Protein AF-A0A0D0AU61-F1 (afdb_monomer_lite)

Sequence (84 aa):
MYPNTTVPDPVAFYFKRWDADPLFRGSYSNWRPSFLPGYSENLRATGKKYNAGFLHGAYFEGLNAGEDIAKCVKDPGCTGRQAI

pLDDT: mean 81.2, std 12.47, range [38.69, 96.94]

InterPro domains:
  IPR036188 FAD/NAD(P)-binding domain superfamily [G3DSA:3.50.50.60] (37-68)

Secondary structure (DSSP, 8-state):
--TT--PPPPS------TTT-TT-SSS-----TT--HHHHHHHHHTT----SS-HHHHHHHHHHHHHHHHHHHHSS--------

Structure (mmCIF, N/CA/C/O backbone):
data_AF-A0A0D0AU61-F1
#
_entry.id   AF-A0A0D0AU61-F1
#
loop_
_atom_site.group_PDB
_atom_site.id
_atom_site.type_symbol
_atom_site.label_atom_id
_atom_site.label_alt_id
_atom_site.label_comp_id
_atom_site.label_asym_id
_atom_site.label_entity_id
_atom_site.label_seq_id
_atom_site.pdbx_PDB_ins_code
_atom_site.Cartn_x
_atom_site.Cartn_y
_atom_site.Cartn_z
_atom_site.occupancy
_atom_site.B_iso_or_equiv
_atom_site.auth_seq_id
_atom_site.auth_comp_id
_atom_site.auth_asym_id
_atom_site.auth_atom_id
_atom_site.pdbx_PDB_model_num
ATOM 1 N N . MET A 1 1 ? -21.303 8.073 24.052 1.00 86.81 1 MET A N 1
ATOM 2 C CA . MET A 1 1 ? -21.426 8.669 22.701 1.00 86.81 1 MET A CA 1
ATOM 3 C 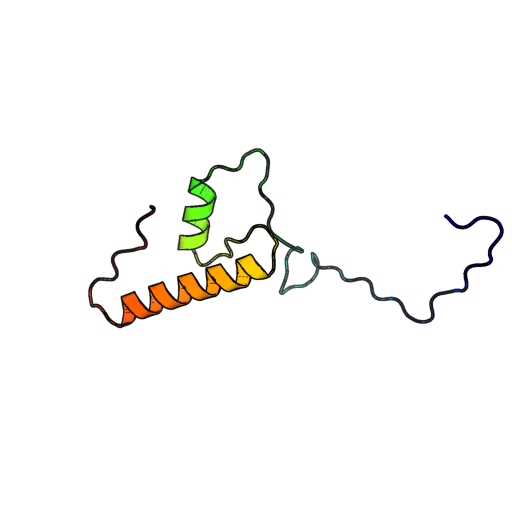C . MET A 1 1 ? -22.879 8.983 22.349 1.00 86.81 1 MET A C 1
ATOM 5 O O . MET A 1 1 ? -23.101 10.034 21.773 1.00 86.81 1 MET A O 1
ATOM 9 N N . TYR A 1 2 ? -23.855 8.160 22.763 1.00 92.19 2 TYR A N 1
ATOM 10 C CA . TYR A 1 2 ? -25.290 8.438 22.594 1.00 92.19 2 TYR A CA 1
ATOM 11 C C . TYR A 1 2 ? -26.018 8.395 23.950 1.00 92.19 2 TYR A C 1
ATOM 13 O O . TYR A 1 2 ? -26.236 7.302 24.471 1.00 92.19 2 TYR A O 1
ATOM 21 N N . PRO A 1 3 ? -26.326 9.543 24.582 1.00 90.38 3 PRO A N 1
ATOM 22 C CA . PRO A 1 3 ? -27.101 9.562 25.821 1.00 90.38 3 PRO A CA 1
ATOM 23 C C . PRO A 1 3 ? -28.587 9.264 25.556 1.00 90.38 3 PRO A C 1
ATOM 25 O O . PRO A 1 3 ? -29.113 9.595 24.496 1.00 90.38 3 PRO A O 1
ATOM 28 N N . ASN A 1 4 ? -29.264 8.646 26.530 1.00 92.38 4 ASN A N 1
ATOM 29 C CA . ASN A 1 4 ? -30.701 8.319 26.501 1.00 92.38 4 ASN A CA 1
ATOM 30 C C . ASN A 1 4 ? -31.162 7.441 25.319 1.00 92.38 4 ASN A C 1
ATOM 32 O O . ASN A 1 4 ? -32.328 7.481 24.940 1.00 92.38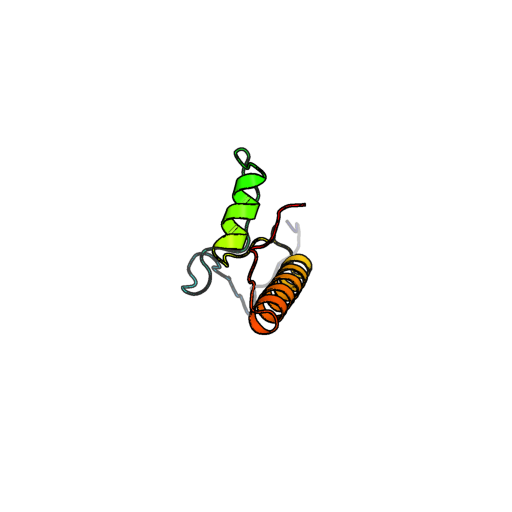 4 ASN A O 1
ATOM 36 N N . THR A 1 5 ? -30.263 6.645 24.731 1.00 94.25 5 THR A N 1
ATOM 37 C CA . THR A 1 5 ? -30.588 5.701 23.650 1.00 94.25 5 THR A CA 1
ATOM 38 C C . THR A 1 5 ? -30.005 4.329 23.969 1.00 94.25 5 THR A C 1
ATOM 40 O O . THR A 1 5 ? -28.810 4.220 24.246 1.00 94.25 5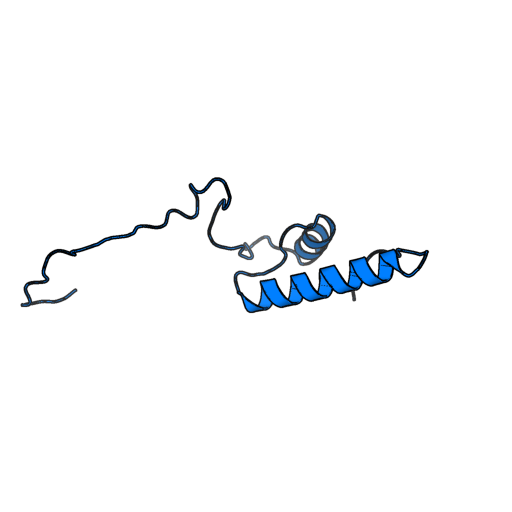 THR A O 1
ATOM 43 N N . THR A 1 6 ? -30.823 3.277 23.903 1.00 93.56 6 THR A N 1
ATOM 44 C CA . THR A 1 6 ? -30.340 1.892 23.997 1.00 93.56 6 THR A CA 1
ATOM 45 C C . THR A 1 6 ? -29.773 1.479 22.643 1.00 93.56 6 THR A C 1
ATOM 47 O O . THR A 1 6 ? -30.520 1.309 21.681 1.00 93.56 6 THR A O 1
ATOM 50 N N . VAL A 1 7 ? -28.450 1.349 22.552 1.00 93.00 7 VAL A N 1
ATOM 51 C CA . VAL A 1 7 ? -27.778 0.855 21.342 1.00 93.00 7 VAL A CA 1
ATOM 52 C C . VAL A 1 7 ? -27.833 -0.678 21.354 1.00 93.00 7 VAL A C 1
ATOM 54 O O . VAL A 1 7 ? -27.378 -1.264 22.335 1.00 93.00 7 VAL A O 1
ATOM 57 N N . PRO A 1 8 ? -28.401 -1.331 20.322 1.00 94.31 8 PRO A N 1
ATOM 58 C CA . PRO A 1 8 ? -28.490 -2.787 20.267 1.00 94.31 8 PRO A CA 1
ATOM 59 C C . PRO A 1 8 ? -27.126 -3.433 19.993 1.00 94.31 8 PRO A C 1
ATOM 61 O O . PRO A 1 8 ? -26.235 -2.807 19.412 1.00 94.31 8 PRO A O 1
ATOM 64 N N . ASP A 1 9 ? -26.993 -4.708 20.360 1.00 94.81 9 ASP A N 1
ATOM 65 C CA . ASP A 1 9 ? -25.779 -5.481 20.102 1.00 94.81 9 ASP A CA 1
ATOM 66 C C . ASP A 1 9 ? -25.570 -5.725 18.593 1.00 94.81 9 ASP A C 1
ATOM 68 O O . ASP A 1 9 ? -26.533 -5.974 17.856 1.00 94.81 9 ASP A O 1
ATOM 72 N N . PRO A 1 10 ? -24.320 -5.665 18.096 1.00 94.44 10 PRO A N 1
ATOM 73 C CA . PRO A 1 10 ? -24.033 -5.869 16.683 1.00 94.44 10 PRO A CA 1
ATOM 74 C C . PRO A 1 10 ? -24.290 -7.324 16.265 1.00 94.44 10 PRO A C 1
ATOM 76 O O . PRO A 1 10 ? -23.751 -8.256 16.854 1.00 94.44 10 PRO A O 1
ATOM 79 N N . VAL A 1 11 ? -25.047 -7.518 15.180 1.00 96.94 11 VAL A N 1
ATOM 80 C CA . VAL A 1 11 ? -25.327 -8.851 14.602 1.00 96.94 11 VAL A CA 1
ATOM 81 C C . VAL A 1 11 ? -24.122 -9.470 13.887 1.00 96.94 11 VAL A C 1
ATOM 83 O O . VAL A 1 11 ? -24.048 -10.684 13.719 1.00 96.94 11 VAL A O 1
ATOM 86 N N . ALA A 1 12 ? -23.176 -8.637 13.452 1.00 95.75 12 ALA A N 1
ATOM 87 C CA . ALA A 1 12 ? -21.932 -9.053 12.828 1.00 95.75 12 ALA A CA 1
ATOM 88 C C . ALA A 1 12 ? -20.845 -8.012 13.097 1.00 95.75 12 ALA A C 1
ATOM 90 O O . ALA A 1 12 ? -21.093 -6.805 13.072 1.00 95.75 12 ALA A O 1
ATOM 91 N N . PHE A 1 13 ? -19.627 -8.489 13.323 1.00 95.19 13 PHE A N 1
ATOM 92 C CA . PHE A 1 13 ? -18.467 -7.651 13.579 1.00 95.19 13 PHE A CA 1
ATOM 93 C C . PHE A 1 13 ? -17.249 -8.237 12.873 1.00 95.19 13 PHE A C 1
ATOM 95 O O . PHE A 1 13 ? -16.975 -9.433 12.974 1.00 95.19 13 PHE A O 1
ATOM 102 N N . TYR A 1 14 ? -16.505 -7.385 12.169 1.00 94.38 14 TYR A N 1
ATOM 103 C CA . TYR A 1 14 ? -15.251 -7.761 11.532 1.00 94.38 14 TYR A CA 1
ATOM 104 C C . TYR A 1 14 ? -14.150 -6.785 11.925 1.00 94.38 14 TYR A C 1
ATOM 106 O O . TYR A 1 14 ? -14.239 -5.584 11.673 1.00 94.38 14 TYR A O 1
ATOM 114 N N . PHE A 1 15 ? -13.087 -7.320 12.520 1.00 93.62 15 PHE A N 1
ATOM 115 C CA . PHE A 1 15 ? -11.921 -6.554 12.935 1.00 93.62 15 PHE A CA 1
ATOM 116 C C . PHE A 1 15 ? -10.711 -6.948 12.096 1.00 93.62 15 PHE A C 1
ATOM 118 O O . PHE A 1 15 ? -10.113 -8.007 12.300 1.00 93.62 15 PHE A O 1
ATOM 125 N N . LYS A 1 16 ? -10.341 -6.093 11.138 1.00 91.50 16 LYS A N 1
ATOM 126 C CA . LYS A 1 16 ? -9.190 -6.348 10.271 1.00 91.50 16 LYS A CA 1
ATOM 127 C C . LYS A 1 16 ? -7.890 -6.002 10.995 1.00 91.50 16 LYS A C 1
ATOM 129 O O . LYS A 1 16 ? -7.658 -4.855 11.367 1.00 91.50 16 LYS A O 1
ATOM 134 N N . ARG A 1 17 ? -7.016 -6.999 11.114 1.00 93.62 17 ARG A N 1
ATOM 135 C CA . ARG A 1 17 ? -5.646 -6.855 11.620 1.00 93.62 17 ARG A CA 1
ATOM 136 C C . ARG A 1 17 ? -4.674 -6.841 10.450 1.00 93.62 17 ARG A C 1
ATOM 138 O O . ARG A 1 17 ? -4.238 -7.889 9.988 1.00 93.62 17 ARG A O 1
ATOM 145 N N . TRP A 1 18 ? -4.416 -5.652 9.913 1.00 90.88 18 TRP A N 1
ATOM 146 C CA . TRP A 1 18 ? -3.506 -5.461 8.776 1.00 90.88 18 TRP A CA 1
ATOM 147 C C . TRP A 1 18 ? -2.043 -5.733 9.111 1.00 90.88 18 TRP A C 1
ATOM 149 O O . TRP A 1 18 ? -1.246 -5.877 8.203 1.00 90.88 18 TRP A O 1
ATOM 159 N N . ASP A 1 19 ? -1.683 -5.735 10.387 1.00 90.75 19 ASP A N 1
ATOM 160 C CA . ASP A 1 19 ? -0.342 -5.988 10.907 1.00 90.75 19 ASP A CA 1
ATOM 161 C C . ASP A 1 19 ? -0.034 -7.484 11.066 1.00 90.75 19 ASP A C 1
ATOM 163 O O . ASP A 1 19 ? 1.115 -7.895 10.915 1.00 90.75 19 ASP A O 1
ATOM 167 N N . ALA A 1 20 ? -1.061 -8.287 11.356 1.00 92.00 20 ALA A N 1
ATOM 168 C CA . ALA A 1 20 ? -0.946 -9.726 11.593 1.00 92.00 20 ALA A CA 1
ATOM 169 C C . ALA A 1 20 ? -1.122 -10.579 10.323 1.00 92.00 20 ALA A C 1
ATOM 171 O O . ALA A 1 20 ? -0.955 -11.797 10.367 1.00 92.00 20 ALA A O 1
ATOM 172 N N . ASP A 1 21 ? -1.498 -9.965 9.203 1.00 91.38 21 ASP A N 1
ATOM 173 C CA . ASP A 1 21 ? -1.691 -10.659 7.933 1.00 91.38 21 ASP A CA 1
ATOM 174 C C . ASP A 1 21 ? -0.316 -11.045 7.339 1.00 91.38 21 ASP A C 1
ATOM 176 O O . ASP A 1 21 ? 0.562 -10.199 7.207 1.00 91.38 21 ASP A O 1
ATOM 180 N N . PRO A 1 22 ? -0.043 -12.302 6.956 1.00 92.06 22 PRO A N 1
ATOM 181 C CA . PRO A 1 22 ? 1.270 -12.657 6.408 1.00 92.06 22 PRO A CA 1
ATOM 182 C C . PRO A 1 22 ? 1.579 -11.938 5.082 1.00 92.06 22 PRO A C 1
ATOM 184 O O . PRO A 1 22 ? 2.752 -11.767 4.740 1.00 92.06 22 PRO A O 1
ATOM 187 N N . LEU A 1 23 ? 0.545 -11.501 4.351 1.00 88.44 23 LEU A N 1
ATOM 188 C CA . LEU A 1 23 ? 0.684 -10.762 3.094 1.00 88.44 23 LEU A CA 1
ATOM 189 C C . LEU A 1 23 ? 0.873 -9.256 3.312 1.00 88.44 23 LEU A 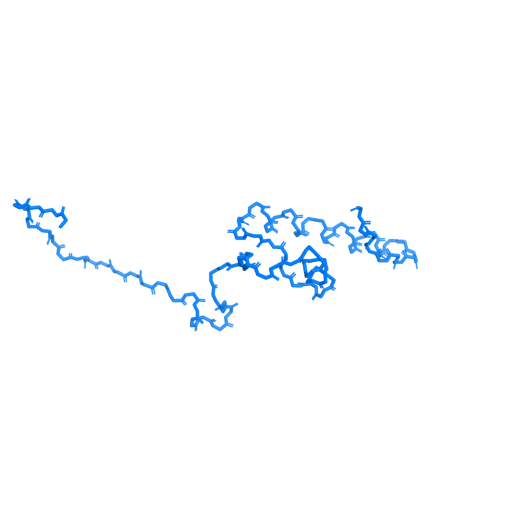C 1
ATOM 191 O O . LEU A 1 23 ? 1.448 -8.579 2.456 1.00 88.44 23 LEU A O 1
ATOM 195 N N . PHE A 1 24 ? 0.416 -8.726 4.447 1.00 85.44 24 PHE A N 1
ATOM 196 C CA . PHE A 1 24 ? 0.458 -7.300 4.757 1.00 85.44 24 PHE A CA 1
ATOM 197 C C . PHE A 1 24 ? 1.041 -7.093 6.151 1.00 85.44 24 PHE A C 1
ATOM 199 O O . PHE A 1 24 ? 0.534 -7.599 7.133 1.00 85.44 24 PHE A O 1
ATOM 206 N N . ARG A 1 25 ? 2.116 -6.317 6.269 1.00 86.06 25 ARG A N 1
ATOM 207 C CA . ARG A 1 25 ? 2.778 -6.057 7.563 1.00 86.06 25 ARG A CA 1
ATOM 208 C C . ARG A 1 25 ? 2.410 -4.681 8.112 1.00 86.06 25 ARG A C 1
ATOM 210 O O . ARG A 1 25 ? 3.264 -3.950 8.607 1.00 86.06 25 ARG A O 1
ATOM 217 N N . GLY A 1 26 ? 1.154 -4.292 7.927 1.00 87.25 26 GLY A N 1
ATOM 218 C CA . GLY A 1 26 ? 0.645 -2.948 8.163 1.00 87.25 26 GLY A CA 1
ATOM 219 C C . GLY A 1 26 ? -0.296 -2.488 7.053 1.00 87.25 26 GLY A C 1
ATOM 220 O O . GLY A 1 26 ? -0.497 -3.172 6.051 1.00 87.25 26 GLY A O 1
ATOM 221 N N . SER A 1 27 ? -0.888 -1.312 7.242 1.00 86.75 27 SER A N 1
ATOM 222 C CA . SER A 1 27 ? -1.898 -0.760 6.336 1.00 86.75 27 SER A CA 1
ATOM 223 C C . SER A 1 27 ? -1.279 -0.032 5.140 1.00 86.75 27 SER A C 1
ATOM 225 O O . SER A 1 27 ? -1.563 -0.361 3.991 1.00 86.75 27 SER A O 1
ATOM 227 N N . TYR A 1 28 ? -0.427 0.957 5.401 1.00 85.81 28 TYR A N 1
ATOM 228 C CA . TYR A 1 28 ? 0.199 1.787 4.378 1.00 85.81 28 TYR A CA 1
ATOM 229 C C . TYR A 1 28 ? 1.522 2.399 4.852 1.00 85.81 28 TYR A C 1
ATOM 231 O O . TYR A 1 28 ? 1.800 2.485 6.047 1.00 85.81 28 TYR A O 1
ATOM 239 N N . SER A 1 29 ? 2.345 2.846 3.903 1.00 83.06 29 SER A N 1
ATOM 240 C CA . SER A 1 29 ? 3.581 3.583 4.175 1.00 83.06 29 SER A CA 1
ATOM 241 C C . SER A 1 29 ? 3.314 5.048 4.507 1.00 83.06 29 SER A C 1
ATOM 243 O O . SER A 1 29 ? 2.526 5.713 3.837 1.00 83.06 29 SER A O 1
ATOM 245 N N . ASN A 1 30 ? 4.034 5.563 5.502 1.00 84.00 30 ASN A N 1
ATOM 246 C CA . ASN A 1 30 ? 4.058 6.974 5.869 1.00 84.00 30 ASN A CA 1
ATOM 247 C C . ASN A 1 30 ? 5.476 7.552 5.750 1.00 84.00 30 ASN A C 1
ATOM 249 O O . ASN A 1 30 ? 6.469 6.821 5.776 1.00 84.00 30 ASN A O 1
ATOM 253 N N . TRP A 1 31 ? 5.572 8.877 5.652 1.00 81.81 31 TRP A N 1
ATOM 254 C CA . TRP A 1 31 ? 6.846 9.577 5.791 1.00 81.81 31 TRP A CA 1
ATOM 255 C C . TRP A 1 31 ? 7.073 9.922 7.255 1.00 81.81 31 TRP A C 1
ATOM 257 O O . TRP A 1 31 ? 6.347 10.716 7.851 1.00 81.81 31 TRP A O 1
ATOM 267 N N . ARG A 1 32 ? 8.066 9.266 7.852 1.00 78.56 32 ARG A N 1
ATOM 268 C CA . ARG A 1 32 ? 8.487 9.544 9.226 1.00 78.56 32 ARG A CA 1
ATOM 269 C C . ARG A 1 32 ? 9.294 10.849 9.280 1.00 78.56 32 ARG A C 1
ATOM 271 O O . ARG A 1 32 ? 9.851 11.243 8.260 1.00 78.56 32 ARG A O 1
ATOM 278 N N . PRO A 1 33 ? 9.433 11.486 10.455 1.00 81.69 33 PRO A N 1
ATOM 279 C CA . PRO A 1 33 ? 10.149 12.761 10.589 1.00 81.69 33 PRO A CA 1
ATOM 280 C C . PRO A 1 33 ? 11.601 12.762 10.082 1.00 81.69 33 PRO A C 1
ATOM 282 O O . PRO A 1 33 ? 12.115 13.807 9.712 1.00 81.69 33 PRO A O 1
ATOM 285 N N . SER A 1 34 ? 12.263 11.603 10.038 1.00 83.56 34 SER A N 1
ATOM 286 C CA . SER A 1 34 ? 13.629 11.436 9.520 1.00 83.56 34 SER A CA 1
ATOM 287 C C . SER A 1 34 ? 13.694 11.066 8.030 1.00 83.56 34 SER A C 1
ATOM 289 O O . SER A 1 34 ? 14.705 10.546 7.557 1.00 83.56 34 SER A O 1
ATOM 291 N N . PHE A 1 35 ? 12.607 11.272 7.285 1.00 78.81 35 PHE A N 1
ATOM 292 C CA . PHE A 1 35 ? 12.549 10.950 5.867 1.00 78.81 35 PHE A CA 1
ATOM 293 C C . PHE A 1 35 ? 13.366 11.945 5.028 1.00 78.81 35 PHE A C 1
ATOM 295 O O . PHE A 1 35 ? 13.246 13.157 5.1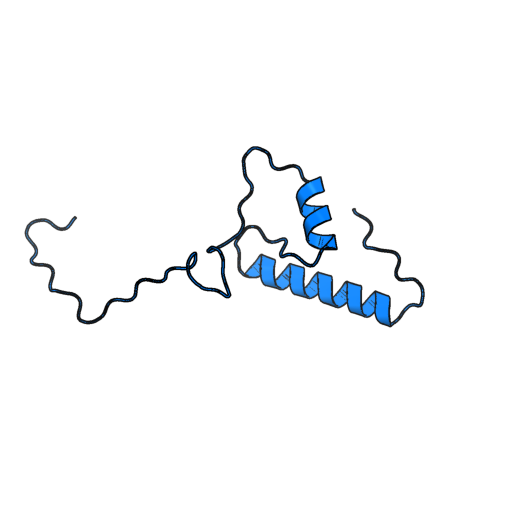78 1.00 78.81 35 PHE A O 1
ATOM 302 N N . LEU A 1 36 ? 14.165 11.406 4.108 1.00 81.31 36 LEU A N 1
ATOM 303 C CA . LEU A 1 36 ? 14.915 12.135 3.088 1.00 81.31 36 LEU A CA 1
ATOM 304 C C . LEU A 1 36 ? 14.425 11.677 1.706 1.00 81.31 36 LEU A C 1
ATOM 306 O O . LEU A 1 36 ? 14.196 10.475 1.531 1.00 81.31 36 LEU A O 1
ATOM 310 N N . PRO A 1 37 ? 14.336 12.574 0.709 1.00 75.62 37 PRO A N 1
ATOM 311 C CA . PRO A 1 37 ? 13.884 12.225 -0.642 1.00 75.62 37 PRO A CA 1
ATOM 312 C C . PRO A 1 37 ? 14.684 11.086 -1.299 1.00 75.62 37 PRO A C 1
ATOM 314 O O . PRO A 1 37 ? 14.108 10.209 -1.944 1.00 75.62 37 PRO A O 1
ATOM 317 N N . GLY A 1 38 ? 15.995 11.007 -1.049 1.00 75.62 38 GLY A N 1
ATOM 318 C CA . GLY A 1 38 ? 16.828 9.916 -1.573 1.00 75.62 38 GLY A CA 1
ATOM 319 C C . GLY A 1 38 ? 16.409 8.523 -1.076 1.00 75.62 38 GLY A C 1
ATOM 320 O O . GLY A 1 38 ? 16.586 7.530 -1.779 1.00 75.62 38 GLY A O 1
ATOM 321 N N . TYR A 1 39 ? 15.774 8.414 0.100 1.00 76.56 39 TYR A N 1
ATOM 322 C CA . TYR A 1 39 ? 15.255 7.125 0.572 1.00 76.56 39 TYR A CA 1
ATOM 323 C C . TYR A 1 39 ? 14.075 6.632 -0.267 1.00 76.56 39 TYR A C 1
ATOM 325 O O . TYR A 1 39 ? 13.943 5.424 -0.466 1.00 76.56 39 TYR A O 1
ATOM 333 N N . SER A 1 40 ? 13.229 7.531 -0.782 1.00 75.12 40 SER A N 1
ATOM 334 C CA . SER A 1 40 ? 12.154 7.121 -1.692 1.00 75.12 40 SER A CA 1
ATOM 335 C C . SER A 1 40 ? 12.674 6.585 -3.016 1.00 75.12 40 SER A C 1
ATOM 337 O O . SER A 1 40 ? 12.167 5.573 -3.495 1.00 75.12 40 SER A O 1
ATOM 339 N N . GLU A 1 41 ? 13.680 7.230 -3.597 1.00 76.12 41 GLU A N 1
ATOM 340 C CA . GLU A 1 41 ? 14.270 6.805 -4.869 1.00 76.12 41 GLU A CA 1
ATOM 341 C C . GLU A 1 41 ? 14.932 5.432 -4.739 1.00 76.12 41 GLU A C 1
ATOM 343 O O . GLU A 1 41 ? 14.685 4.535 -5.547 1.00 76.12 41 GLU A O 1
ATOM 348 N N . ASN A 1 42 ? 15.663 5.219 -3.644 1.00 78.69 42 ASN A N 1
ATOM 349 C CA . ASN A 1 42 ? 16.277 3.929 -3.340 1.00 78.69 42 ASN A CA 1
ATOM 350 C C . ASN A 1 42 ? 15.236 2.811 -3.163 1.00 78.69 42 ASN A C 1
ATOM 352 O O . ASN A 1 42 ? 15.446 1.686 -3.618 1.00 78.69 42 ASN A O 1
ATOM 356 N N . LEU A 1 43 ? 14.085 3.098 -2.542 1.00 78.38 43 LEU A N 1
ATOM 357 C CA . LEU A 1 43 ? 13.006 2.113 -2.408 1.00 78.38 43 LEU A CA 1
ATOM 358 C C . LEU A 1 43 ? 12.423 1.712 -3.769 1.00 78.38 43 LEU A C 1
ATOM 360 O O . LEU A 1 43 ? 12.205 0.517 -3.993 1.00 78.38 43 LEU A O 1
ATOM 364 N N . ARG A 1 44 ? 12.259 2.671 -4.690 1.00 75.19 44 ARG A N 1
ATOM 365 C CA . ARG A 1 44 ? 11.794 2.406 -6.064 1.00 75.19 44 ARG A CA 1
ATOM 366 C C . ARG A 1 44 ? 12.738 1.473 -6.814 1.00 75.19 44 ARG A C 1
ATOM 368 O O . ARG A 1 44 ? 12.267 0.548 -7.469 1.00 75.19 44 ARG A O 1
ATOM 375 N N . ALA A 1 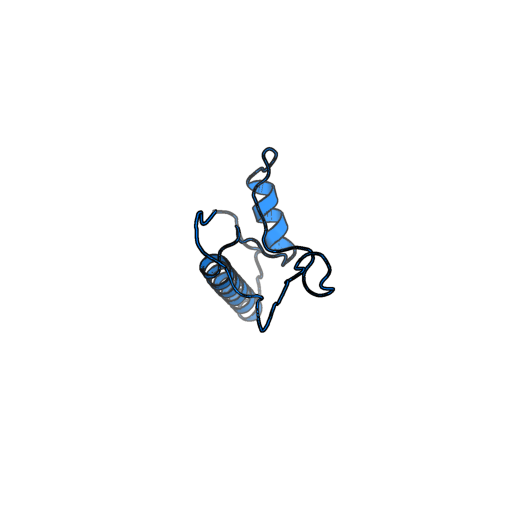45 ? 14.052 1.654 -6.666 1.00 71.31 45 ALA A N 1
ATOM 376 C CA . ALA A 1 45 ? 15.049 0.790 -7.302 1.00 71.31 45 ALA A CA 1
ATOM 377 C C . ALA A 1 45 ? 14.947 -0.681 -6.848 1.00 71.31 45 ALA A C 1
ATOM 379 O O . ALA A 1 45 ? 15.199 -1.592 -7.630 1.00 71.31 45 ALA A O 1
ATOM 380 N N . THR A 1 46 ? 14.525 -0.931 -5.604 1.00 63.25 46 THR A N 1
ATOM 381 C CA . THR A 1 46 ? 14.344 -2.295 -5.065 1.00 63.25 46 THR A CA 1
ATOM 382 C C . THR A 1 46 ? 13.001 -2.947 -5.421 1.00 63.25 46 THR A C 1
ATOM 384 O O . THR A 1 46 ? 12.697 -4.031 -4.923 1.00 63.25 46 THR A O 1
ATOM 387 N N . GLY A 1 47 ? 12.159 -2.288 -6.229 1.00 58.66 47 GLY A N 1
ATOM 388 C CA . GLY A 1 47 ? 10.806 -2.762 -6.544 1.00 58.66 47 GLY A CA 1
ATOM 389 C C . GLY A 1 47 ? 9.840 -2.715 -5.352 1.00 58.66 47 GLY A C 1
ATOM 390 O O . GLY A 1 47 ? 8.738 -3.264 -5.417 1.00 58.66 47 GLY A O 1
ATOM 391 N N . LYS A 1 48 ? 10.227 -2.071 -4.242 1.00 59.38 48 LYS A N 1
ATOM 392 C CA . LYS A 1 48 ? 9.358 -1.884 -3.078 1.00 59.38 48 LYS A CA 1
ATOM 393 C C . LYS A 1 48 ? 8.495 -0.645 -3.274 1.00 59.38 48 LYS A C 1
ATOM 395 O O . LYS A 1 48 ? 8.973 0.401 -3.702 1.00 59.38 48 LYS A O 1
ATOM 400 N N . LYS A 1 49 ? 7.210 -0.794 -2.934 1.00 58.34 49 LYS A N 1
ATOM 401 C CA . LYS A 1 49 ? 6.158 0.217 -3.105 1.00 58.34 49 LYS A CA 1
ATOM 402 C C . LYS A 1 49 ? 6.613 1.591 -2.608 1.00 58.34 49 LYS A C 1
ATOM 404 O O . LYS A 1 49 ? 6.678 1.835 -1.406 1.00 58.34 49 LYS A O 1
ATOM 409 N N . TYR A 1 50 ? 6.838 2.498 -3.547 1.00 63.28 50 TYR A N 1
ATOM 410 C CA . TYR A 1 50 ? 6.864 3.930 -3.304 1.00 63.28 50 TYR A CA 1
ATOM 411 C C . TYR A 1 50 ? 5.462 4.450 -3.546 1.00 63.28 50 TYR A C 1
ATOM 413 O O . TYR A 1 50 ? 5.119 4.681 -4.691 1.00 63.28 50 TYR A O 1
ATOM 421 N N . ASN A 1 51 ? 4.643 4.552 -2.495 1.00 59.38 51 ASN A N 1
ATOM 422 C CA . ASN A 1 51 ? 3.398 5.318 -2.514 1.00 59.38 51 ASN A CA 1
ATOM 423 C C . ASN A 1 51 ? 2.979 5.683 -1.096 1.00 59.38 51 ASN A C 1
ATOM 425 O O . ASN A 1 51 ? 2.814 4.805 -0.252 1.00 59.38 51 ASN A O 1
ATOM 429 N N . ALA A 1 52 ? 2.790 6.971 -0.827 1.00 62.00 52 ALA A N 1
ATOM 430 C CA . ALA A 1 52 ? 2.406 7.511 0.476 1.00 62.00 52 ALA A CA 1
ATOM 431 C C . ALA A 1 52 ? 0.921 7.236 0.812 1.00 62.00 52 ALA A C 1
ATOM 433 O O . ALA A 1 52 ? 0.135 8.149 1.016 1.00 62.00 52 ALA A O 1
ATOM 434 N N . GLY A 1 53 ? 0.523 5.962 0.822 1.00 73.31 53 GLY A N 1
ATOM 435 C CA . GLY A 1 53 ? -0.720 5.474 1.422 1.00 73.31 53 GLY A CA 1
ATOM 436 C C . GLY A 1 53 ? -2.025 5.681 0.662 1.00 73.31 53 GLY A C 1
ATOM 437 O O . GLY A 1 53 ? -3.079 5.357 1.204 1.00 73.31 53 GLY A O 1
ATOM 438 N N . PHE A 1 54 ? -1.977 6.121 -0.596 1.00 86.31 54 PHE A N 1
ATOM 439 C CA . PHE A 1 54 ? -3.169 6.276 -1.432 1.00 86.31 54 PHE A CA 1
ATOM 440 C C . PHE A 1 54 ? -3.250 5.267 -2.582 1.00 86.31 54 PHE A C 1
ATOM 442 O O . PHE A 1 54 ? -2.239 4.857 -3.157 1.00 86.31 54 PHE A O 1
ATOM 449 N N . LEU A 1 55 ? -4.486 4.930 -2.966 1.00 87.75 55 LEU A N 1
ATOM 450 C CA . LEU A 1 55 ? -4.780 4.014 -4.070 1.00 87.75 55 LEU A CA 1
ATOM 451 C C . LEU A 1 55 ? -4.297 4.549 -5.427 1.00 87.75 55 LEU A C 1
ATOM 453 O O . LEU A 1 55 ? -3.703 3.805 -6.201 1.00 87.75 55 LEU A O 1
ATOM 457 N N . HIS A 1 56 ? -4.511 5.837 -5.708 1.00 88.38 56 HIS A N 1
ATOM 458 C CA . HIS A 1 56 ? -4.081 6.447 -6.971 1.00 88.38 56 HIS A CA 1
ATOM 459 C C . HIS A 1 56 ? -2.555 6.443 -7.113 1.00 88.38 56 HIS A C 1
ATOM 461 O O . HIS A 1 56 ? -2.045 6.200 -8.201 1.00 88.38 56 HIS A O 1
ATOM 467 N N . GLY A 1 57 ? -1.820 6.620 -6.010 1.00 85.19 57 GLY A N 1
ATOM 468 C CA . GLY A 1 57 ? -0.370 6.455 -6.018 1.00 85.19 57 GLY A CA 1
ATOM 469 C C . GLY A 1 57 ? 0.015 5.042 -6.462 1.00 85.19 57 GLY A C 1
ATOM 470 O O . GLY A 1 57 ? 0.808 4.877 -7.388 1.00 85.19 57 GLY A O 1
ATOM 471 N N . ALA A 1 58 ? -0.595 4.015 -5.847 1.00 85.00 58 ALA A N 1
ATOM 472 C CA . ALA A 1 58 ? -0.352 2.609 -6.200 1.00 85.00 58 ALA A CA 1
ATOM 473 C C . ALA A 1 58 ? -0.554 2.335 -7.694 1.00 85.00 58 ALA A C 1
ATOM 475 O O . ALA A 1 58 ? 0.242 1.615 -8.296 1.00 85.00 58 ALA A O 1
ATOM 476 N N . TYR A 1 59 ? -1.580 2.948 -8.282 1.00 88.38 59 TYR A N 1
ATOM 477 C CA . TYR A 1 59 ? -1.852 2.866 -9.709 1.00 88.38 59 TYR A CA 1
ATOM 478 C C . TYR A 1 59 ? -0.746 3.515 -10.557 1.00 88.38 59 TYR A C 1
ATOM 480 O O . TYR A 1 59 ? -0.177 2.851 -11.423 1.00 88.38 59 TYR A O 1
ATOM 488 N N . PHE A 1 60 ? -0.395 4.778 -10.289 1.00 89.38 60 PHE A N 1
ATOM 489 C CA . PHE A 1 60 ? 0.600 5.497 -11.092 1.00 89.38 60 PHE A CA 1
ATOM 490 C C . PHE A 1 60 ? 2.009 4.912 -10.973 1.00 89.38 60 PHE A C 1
ATOM 492 O O . PHE A 1 60 ? 2.710 4.823 -11.976 1.00 89.38 60 PHE A O 1
ATOM 499 N N . GLU A 1 61 ? 2.431 4.455 -9.790 1.00 85.81 61 GLU A N 1
ATOM 500 C CA . GLU A 1 61 ? 3.747 3.809 -9.663 1.00 85.81 61 GLU A CA 1
ATOM 501 C C . GLU A 1 61 ? 3.790 2.475 -10.415 1.00 85.81 61 GLU A C 1
ATOM 503 O O . GLU A 1 61 ? 4.808 2.155 -11.024 1.00 85.81 61 GLU A O 1
ATOM 508 N N . GLY A 1 62 ? 2.686 1.719 -10.419 1.00 85.94 62 GLY A N 1
ATOM 509 C CA . GLY A 1 62 ? 2.565 0.499 -11.216 1.00 85.94 62 GLY A CA 1
ATOM 510 C C . GLY A 1 62 ? 2.663 0.778 -12.716 1.00 85.94 62 GLY A C 1
ATOM 511 O O . GLY A 1 62 ? 3.415 0.096 -13.411 1.00 85.94 62 GLY A O 1
ATOM 512 N N . LEU A 1 63 ? 1.962 1.811 -13.196 1.00 89.62 63 LEU A N 1
ATOM 513 C CA . LEU A 1 63 ? 2.033 2.262 -14.588 1.00 89.62 63 LEU A CA 1
ATOM 514 C C . LEU A 1 63 ? 3.467 2.655 -14.969 1.00 89.62 63 LEU A C 1
ATOM 516 O O . LEU A 1 63 ? 4.029 2.092 -15.904 1.00 89.62 63 LEU A O 1
ATOM 520 N N . ASN A 1 64 ? 4.088 3.543 -14.189 1.00 86.88 64 ASN A N 1
ATOM 521 C CA . ASN A 1 64 ? 5.439 4.030 -14.455 1.00 86.88 64 ASN A CA 1
ATOM 522 C C . ASN A 1 64 ? 6.472 2.891 -14.421 1.00 86.88 64 ASN A C 1
ATOM 524 O O . ASN A 1 64 ? 7.380 2.844 -15.245 1.00 86.88 64 ASN A O 1
ATOM 528 N N . ALA A 1 65 ? 6.376 1.973 -13.450 1.00 85.44 65 ALA A N 1
ATOM 529 C CA . ALA A 1 65 ? 7.268 0.814 -13.374 1.00 85.44 65 ALA A CA 1
ATOM 530 C C . ALA A 1 65 ? 7.093 -0.121 -14.582 1.00 85.44 65 ALA A C 1
ATOM 532 O O . ALA A 1 65 ? 8.082 -0.606 -15.128 1.00 85.44 65 ALA A O 1
ATOM 533 N N . GLY A 1 66 ? 5.852 -0.344 -15.023 1.00 87.44 66 GLY A N 1
ATOM 534 C CA . GLY A 1 66 ? 5.552 -1.145 -16.208 1.00 87.44 66 GLY A CA 1
ATOM 535 C C . GLY A 1 66 ? 6.112 -0.536 -17.493 1.00 87.44 66 GLY A C 1
ATOM 536 O O . GLY A 1 66 ? 6.726 -1.247 -18.287 1.00 87.44 66 GLY A O 1
ATOM 537 N N . GLU A 1 67 ? 5.959 0.776 -17.681 1.00 88.50 67 GLU A N 1
ATOM 538 C CA . GLU A 1 67 ? 6.520 1.491 -18.834 1.00 88.50 67 GLU A CA 1
ATOM 539 C C . GLU A 1 67 ? 8.046 1.410 -18.883 1.00 88.50 67 GLU A C 1
ATOM 541 O O . GLU A 1 67 ? 8.619 1.199 -19.952 1.00 88.50 67 GLU A O 1
ATOM 546 N N . ASP A 1 68 ? 8.713 1.530 -17.737 1.00 84.00 68 ASP A N 1
ATOM 547 C CA . ASP A 1 68 ? 10.174 1.491 -17.689 1.00 84.00 68 ASP A CA 1
ATOM 548 C C . ASP A 1 68 ? 10.732 0.089 -17.935 1.00 84.00 68 ASP A C 1
ATOM 550 O O . ASP A 1 68 ? 11.726 -0.061 -18.648 1.00 84.00 68 ASP A O 1
ATOM 554 N N . ILE A 1 69 ? 10.055 -0.952 -17.438 1.00 85.12 69 ILE A N 1
ATOM 555 C CA . ILE A 1 69 ? 10.383 -2.339 -17.794 1.00 85.12 69 ILE A CA 1
ATOM 556 C C . ILE A 1 69 ? 10.160 -2.557 -19.295 1.00 85.12 69 ILE A C 1
ATOM 558 O O . ILE A 1 69 ? 11.018 -3.128 -19.963 1.00 85.12 69 ILE A O 1
ATOM 562 N N . ALA A 1 70 ? 9.047 -2.075 -19.855 1.00 88.69 70 ALA A N 1
ATOM 563 C CA . ALA A 1 70 ? 8.747 -2.234 -21.275 1.00 88.69 70 ALA A CA 1
ATOM 564 C C . ALA A 1 70 ? 9.777 -1.540 -22.183 1.00 88.69 70 ALA A C 1
ATOM 566 O O . ALA A 1 70 ? 10.132 -2.098 -23.221 1.00 88.69 70 ALA A O 1
ATOM 567 N N . LYS A 1 71 ? 10.275 -0.357 -21.798 1.00 86.12 71 LYS A N 1
ATOM 568 C CA . LYS A 1 71 ? 11.379 0.331 -22.492 1.00 86.12 71 LYS A CA 1
ATOM 569 C C . LYS A 1 71 ? 12.666 -0.492 -22.430 1.00 86.12 71 LYS A C 1
ATOM 571 O O . LYS A 1 71 ? 13.259 -0.763 -23.465 1.00 86.12 71 LYS A O 1
ATOM 576 N N . CYS A 1 72 ? 13.034 -0.971 -21.242 1.00 84.19 72 CYS A N 1
ATOM 577 C CA . CYS A 1 72 ? 14.220 -1.810 -21.041 1.00 84.19 72 CYS A CA 1
ATOM 578 C C . CYS A 1 72 ? 14.163 -3.140 -21.819 1.00 84.19 72 CYS A C 1
ATOM 580 O O . CYS A 1 72 ? 15.176 -3.615 -22.312 1.00 84.19 72 CYS A O 1
ATOM 582 N N . VAL A 1 73 ? 12.984 -3.745 -21.984 1.00 86.75 73 VAL A N 1
ATOM 583 C CA . VAL A 1 73 ? 12.837 -4.975 -22.786 1.00 86.75 73 VAL A CA 1
ATOM 584 C C . VAL A 1 73 ? 12.965 -4.706 -24.292 1.00 86.75 73 VAL A C 1
ATOM 586 O O . VAL A 1 73 ? 13.394 -5.590 -25.031 1.00 86.75 73 VAL A O 1
ATOM 589 N N . LYS A 1 74 ? 12.573 -3.517 -24.767 1.00 86.00 74 LYS A N 1
ATOM 590 C CA . LYS A 1 74 ? 12.572 -3.168 -26.198 1.00 86.00 74 LYS A CA 1
ATOM 591 C C . LYS A 1 74 ? 13.909 -2.616 -26.692 1.00 86.00 74 LYS A C 1
ATOM 593 O O . LYS A 1 74 ? 14.273 -2.908 -27.827 1.00 86.00 74 LYS A O 1
ATOM 598 N N . ASP A 1 75 ? 14.624 -1.860 -25.861 1.00 80.25 75 ASP A N 1
ATOM 599 C CA . ASP A 1 75 ? 15.904 -1.247 -26.216 1.00 80.25 75 ASP A CA 1
ATOM 600 C C . ASP A 1 75 ? 17.078 -1.953 -25.510 1.00 80.25 75 ASP A C 1
ATOM 602 O O . ASP A 1 75 ? 17.020 -2.188 -24.305 1.00 80.25 75 ASP A O 1
ATOM 606 N N . PRO A 1 76 ? 18.195 -2.250 -26.204 1.00 66.62 76 PRO A N 1
ATOM 607 C CA . PRO A 1 76 ? 19.327 -2.997 -25.637 1.00 66.62 76 PRO A CA 1
ATOM 608 C C . PRO A 1 76 ? 20.096 -2.244 -24.534 1.00 66.62 76 PRO A C 1
ATOM 610 O O . PRO A 1 76 ? 20.979 -2.814 -23.893 1.00 66.62 76 PRO A O 1
ATOM 613 N N . GLY A 1 77 ? 19.780 -0.968 -24.306 1.00 65.69 77 GLY A N 1
ATOM 614 C CA . GLY A 1 77 ? 20.351 -0.145 -23.249 1.00 65.69 77 GLY A CA 1
ATOM 615 C C . GLY A 1 77 ? 19.330 0.117 -22.154 1.00 65.69 77 GLY A C 1
ATOM 616 O O . GLY A 1 77 ? 18.653 1.139 -22.176 1.00 65.69 77 GLY A O 1
ATOM 617 N N . CYS A 1 78 ? 19.249 -0.759 -21.154 1.00 69.31 78 CYS A N 1
ATOM 618 C CA . CYS A 1 78 ? 18.534 -0.456 -19.915 1.00 69.31 78 CYS A CA 1
ATOM 619 C C . CYS A 1 78 ? 19.338 0.559 -19.089 1.00 69.31 78 CYS A C 1
ATOM 621 O O . CYS A 1 78 ? 19.929 0.223 -18.062 1.00 69.31 78 CYS A O 1
ATOM 623 N N . THR A 1 79 ? 19.409 1.809 -19.544 1.00 65.75 79 THR A N 1
ATOM 624 C CA . THR A 1 79 ? 19.931 2.903 -18.727 1.00 65.75 79 THR A CA 1
ATOM 625 C C . THR A 1 79 ? 18.925 3.126 -17.607 1.00 65.75 79 THR A C 1
ATOM 627 O O . THR A 1 79 ? 17.802 3.557 -17.864 1.00 65.75 79 THR A O 1
ATOM 630 N N . GLY A 1 80 ? 19.288 2.740 -16.382 1.00 58.94 80 GLY A N 1
ATOM 631 C CA . GLY A 1 80 ? 18.418 2.856 -15.215 1.00 58.94 80 GLY A CA 1
ATOM 632 C C . GLY A 1 80 ? 17.780 4.243 -15.095 1.00 58.94 80 GLY A C 1
ATOM 633 O O . GLY A 1 80 ? 18.343 5.241 -15.543 1.00 58.94 80 GLY A O 1
ATOM 634 N N . ARG A 1 81 ? 16.586 4.276 -14.496 1.00 58.19 81 ARG A N 1
ATOM 635 C CA . ARG A 1 81 ? 15.757 5.469 -14.265 1.00 58.19 81 ARG A CA 1
ATOM 636 C C . ARG A 1 81 ? 16.630 6.636 -13.767 1.00 58.19 81 ARG A C 1
ATOM 638 O O . ARG A 1 81 ? 17.107 6.593 -12.635 1.00 58.19 81 ARG A O 1
ATOM 645 N N . GLN A 1 82 ? 16.864 7.651 -14.601 1.00 53.09 82 GLN A N 1
ATOM 646 C CA . GLN A 1 82 ? 17.529 8.878 -14.158 1.00 53.09 82 GLN A CA 1
ATOM 647 C C . GLN A 1 82 ? 16.539 9.678 -13.309 1.00 53.09 82 GLN A C 1
ATOM 649 O O . GLN A 1 82 ? 15.396 9.892 -13.719 1.00 53.09 82 GLN A O 1
ATOM 654 N N . ALA A 1 83 ? 16.960 10.050 -12.099 1.00 46.22 83 ALA A N 1
ATOM 655 C CA . ALA A 1 83 ? 16.216 10.978 -11.260 1.00 46.22 83 ALA A CA 1
ATOM 656 C C . ALA A 1 83 ? 16.157 12.331 -11.984 1.00 46.22 83 ALA A C 1
ATOM 658 O O . ALA A 1 83 ? 17.190 12.831 -12.434 1.00 46.22 83 ALA A O 1
ATOM 659 N N . ILE A 1 84 ? 14.941 12.850 -12.157 1.00 38.69 84 ILE A N 1
ATOM 660 C CA . ILE A 1 84 ? 14.679 14.198 -12.676 1.00 38.69 84 ILE A CA 1
ATOM 661 C C . ILE A 1 84 ? 14.843 15.194 -11.536 1.00 38.69 84 ILE A C 1
ATOM 663 O O . ILE A 1 84 ? 14.305 14.886 -10.446 1.00 38.69 84 ILE A O 1
#

Organism: NCBI:txid930992

Radius of gyration: 20.73 Å; chains: 1; bounding box: 51×27×53 Å

Foldseek 3Di:
DDPPDDDDDDPDDDDDDQCPDPVHNDQFDAADPPDDPVVLVVCLVVVHDNDHRDPVSVVVSVVVVVVLVVVVVVDVDSPDDDDD